Protein AF-A0A963AY53-F1 (afdb_monomer_lite)

Radius of gyration: 14.97 Å; chains: 1; bounding box: 30×22×48 Å

pLDDT: mean 82.87, std 11.67, range [35.75, 93.25]

Sequence (103 aa):
MKRSMKVSLSWLLLGPIAALLISLVSWFVFDYFSPGKLSPISDMISAYPFGLLMSLLTPWGWLMYGGFLLMNADKLKAGIWCSVGGAVLLGGFWPVWATFLNR

Secondary structure (DSSP, 8-state):
--------HHHHHHHHHHHHHHHHHHHHHHHHHSTT-SPPHHHHHHHHHHHHHHHTTSHHHHHHHHHHHHHHTT-HHHHHHHHHHHHHHHHHHHHHHHHHHT-

Foldseek 3Di:
DPCQPPCDVVLVVVLLVLLQVLLVVLLVVCCVVPNPLWDDPVLLVVCSVVLLVVLCVPPLNCLQVVLVVCCSVVNVVSSVCSNNSSSNVSSNCSRVVSRVVVD

Structure (mmCIF, N/CA/C/O backbone):
data_AF-A0A963AY53-F1
#
_entry.id   AF-A0A963AY53-F1
#
loop_
_atom_site.group_PDB
_atom_site.id
_atom_site.type_symbol
_atom_site.label_atom_id
_atom_site.label_alt_id
_atom_site.label_comp_id
_atom_site.label_asym_id
_atom_site.label_entity_id
_atom_site.label_seq_id
_atom_site.pdbx_PDB_ins_code
_atom_site.Cartn_x
_atom_site.Cartn_y
_atom_site.Cartn_z
_atom_site.occupancy
_atom_site.B_iso_or_equiv
_atom_site.auth_seq_id
_atom_site.auth_comp_id
_atom_site.auth_asym_id
_atom_site.auth_atom_id
_atom_site.pdbx_PDB_model_num
ATOM 1 N N . MET A 1 1 ? -17.190 -4.214 31.118 1.00 35.75 1 MET A N 1
ATOM 2 C CA . MET A 1 1 ? -16.009 -3.386 30.780 1.00 35.75 1 MET A CA 1
ATOM 3 C C . MET A 1 1 ? -15.946 -3.205 29.268 1.00 35.75 1 MET A C 1
ATOM 5 O O . MET A 1 1 ? -15.600 -4.155 28.577 1.00 35.75 1 MET A O 1
ATOM 9 N N . LYS A 1 2 ? -16.316 -2.027 28.744 1.00 38.44 2 LYS A N 1
ATOM 10 C CA . LYS A 1 2 ? -16.031 -1.658 27.347 1.00 38.44 2 LYS A CA 1
ATOM 11 C C . LYS A 1 2 ? -14.513 -1.559 27.215 1.00 38.44 2 LYS A C 1
ATOM 13 O O . LYS A 1 2 ? -13.912 -0.656 27.796 1.00 38.44 2 LYS A O 1
ATOM 18 N N . ARG A 1 3 ? -13.882 -2.516 26.531 1.00 45.25 3 ARG A N 1
ATOM 19 C CA . ARG A 1 3 ? -12.468 -2.419 26.157 1.00 45.25 3 ARG A CA 1
ATOM 20 C C . ARG A 1 3 ? -12.377 -1.377 25.049 1.00 45.25 3 ARG A C 1
ATOM 22 O O . ARG A 1 3 ? -12.283 -1.729 23.884 1.00 45.25 3 ARG A O 1
ATOM 29 N N . SER A 1 4 ? -12.420 -0.101 25.430 1.00 45.44 4 SER A N 1
ATOM 30 C CA . SER A 1 4 ? -11.963 0.984 24.570 1.00 45.44 4 SER A CA 1
ATOM 31 C C . SER A 1 4 ? -10.478 0.728 24.337 1.00 45.44 4 SER A C 1
ATOM 33 O O . SER A 1 4 ? -9.622 1.040 25.169 1.00 45.44 4 SER A O 1
ATOM 35 N N . MET A 1 5 ? -10.189 -0.006 23.265 1.00 50.78 5 MET A N 1
ATOM 36 C CA . MET A 1 5 ? -8.844 -0.202 22.768 1.00 50.78 5 MET A CA 1
ATOM 37 C C . MET A 1 5 ? -8.362 1.211 22.454 1.00 50.78 5 MET A C 1
ATOM 39 O O . MET A 1 5 ? -8.890 1.854 21.554 1.00 50.78 5 MET A O 1
ATOM 43 N N . LYS A 1 6 ? -7.425 1.738 23.246 1.00 53.72 6 LYS A N 1
ATOM 44 C CA . LYS A 1 6 ? -6.687 2.944 22.870 1.00 53.72 6 LYS A CA 1
ATOM 45 C C . LYS A 1 6 ? -5.901 2.556 21.632 1.00 53.72 6 LYS A C 1
ATOM 47 O O . LYS A 1 6 ? -4.811 1.998 21.751 1.00 53.72 6 LYS A O 1
ATO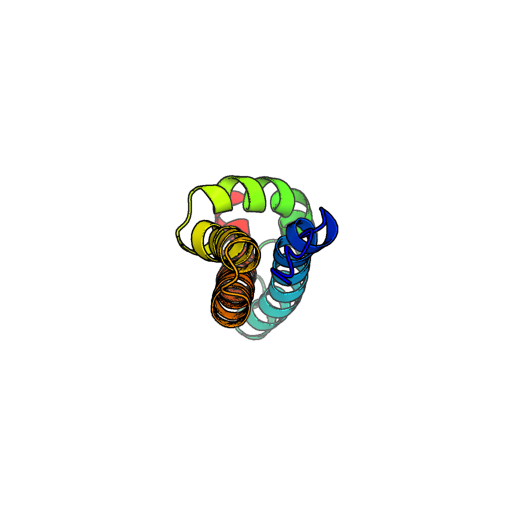M 52 N N . VAL A 1 7 ? -6.495 2.733 20.461 1.00 55.62 7 VAL A N 1
ATOM 53 C CA . VAL A 1 7 ? -5.821 2.438 19.212 1.00 55.62 7 VAL A CA 1
ATOM 54 C C . VAL A 1 7 ? -4.707 3.474 19.095 1.00 55.62 7 VAL A C 1
ATOM 56 O O . VAL A 1 7 ? -4.937 4.653 18.838 1.00 55.62 7 VAL A O 1
ATOM 59 N N . SER A 1 8 ? -3.499 3.046 19.458 1.00 63.72 8 SER A N 1
ATOM 60 C CA . SER A 1 8 ? -2.325 3.902 19.534 1.00 63.72 8 SER A CA 1
ATOM 61 C C . SER A 1 8 ? -1.924 4.357 18.134 1.00 63.72 8 SER A C 1
ATOM 63 O O . SER A 1 8 ? -2.218 3.691 17.141 1.00 63.72 8 SER A O 1
ATOM 65 N N . LEU A 1 9 ? -1.181 5.463 18.058 1.00 63.09 9 LEU A N 1
ATOM 66 C CA . LEU A 1 9 ? -0.530 5.942 16.833 1.00 63.09 9 LEU A CA 1
ATOM 67 C C . LEU A 1 9 ? 0.175 4.802 16.059 1.00 63.09 9 LEU A C 1
ATOM 69 O O . LEU A 1 9 ? 0.192 4.789 14.834 1.00 63.09 9 LEU A O 1
ATOM 73 N N . SER A 1 10 ? 0.683 3.794 16.777 1.00 68.31 10 SER A N 1
ATOM 74 C CA . SER A 1 10 ? 1.308 2.584 16.234 1.00 68.31 10 SER A CA 1
ATOM 75 C C . SER A 1 10 ? 0.404 1.802 15.274 1.00 68.31 10 SER A C 1
ATOM 77 O O . SER A 1 10 ? 0.873 1.327 14.246 1.00 68.31 10 SER A O 1
ATOM 79 N N . TRP A 1 11 ? -0.894 1.689 15.565 1.00 68.06 11 TRP A N 1
ATOM 80 C CA . TRP A 1 11 ? -1.856 1.008 14.690 1.00 68.06 11 TRP A CA 1
ATOM 81 C C . TRP A 1 11 ? -2.165 1.805 13.424 1.00 68.06 11 TRP A C 1
ATOM 83 O O . TRP A 1 11 ? -2.452 1.220 12.382 1.00 68.06 11 TRP A O 1
ATOM 93 N N . LEU A 1 12 ? -2.066 3.132 13.503 1.00 74.44 12 LEU A N 1
ATOM 94 C CA . LEU A 1 12 ? -2.290 4.019 12.367 1.00 74.44 12 LEU A CA 1
ATOM 95 C C . LEU A 1 12 ? -1.096 3.978 11.405 1.00 74.44 12 LEU A C 1
ATOM 97 O O . LEU A 1 12 ? -1.273 4.114 10.199 1.00 74.44 12 LEU A O 1
ATOM 101 N N . LEU A 1 13 ? 0.102 3.721 11.938 1.00 79.75 13 LEU A N 1
ATOM 102 C CA . LEU A 1 13 ? 1.334 3.511 11.175 1.00 79.75 13 LEU A CA 1
ATOM 103 C C . LEU A 1 13 ? 1.461 2.082 10.621 1.00 79.75 13 LEU A C 1
ATOM 105 O O . LEU A 1 13 ? 2.071 1.892 9.572 1.00 79.75 13 LEU A O 1
ATOM 109 N N . LEU A 1 14 ? 0.859 1.083 11.273 1.00 82.06 14 LEU A N 1
ATOM 110 C CA . LEU A 1 14 ? 0.925 -0.322 10.849 1.00 82.06 14 LEU A CA 1
ATOM 111 C C . LEU A 1 14 ? 0.348 -0.562 9.446 1.00 82.06 14 LEU A C 1
ATOM 113 O O . LEU A 1 14 ? 0.945 -1.312 8.680 1.00 82.06 14 LEU A O 1
ATOM 117 N N . GLY A 1 15 ? -0.768 0.080 9.088 1.00 84.12 15 GLY A N 1
ATOM 118 C CA . GLY A 1 15 ? -1.355 -0.026 7.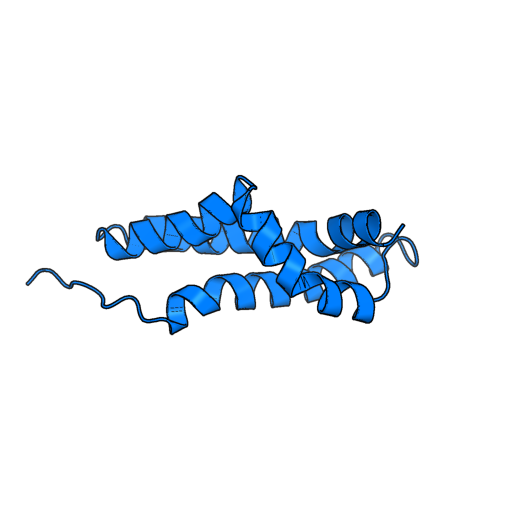743 1.00 84.12 15 GLY A CA 1
ATOM 119 C C . GLY A 1 15 ? -0.404 0.469 6.641 1.00 84.12 15 GLY A C 1
ATOM 120 O O . GLY A 1 15 ? -0.036 -0.313 5.766 1.00 84.12 15 GLY A O 1
ATOM 121 N N . PRO A 1 16 ? 0.065 1.728 6.713 1.00 87.12 16 PRO A N 1
ATOM 122 C CA . PRO A 1 16 ? 1.074 2.279 5.809 1.00 87.12 16 PRO A CA 1
ATOM 123 C C . PRO A 1 16 ? 2.371 1.469 5.732 1.00 87.12 16 PRO A C 1
ATOM 125 O O . PRO A 1 16 ? 2.925 1.306 4.648 1.00 87.12 16 PRO A O 1
ATOM 128 N N . ILE A 1 17 ? 2.864 0.940 6.854 1.00 89.44 17 ILE A N 1
ATOM 129 C CA . ILE A 1 17 ? 4.070 0.099 6.861 1.00 89.44 17 ILE A CA 1
ATOM 130 C C . ILE A 1 17 ? 3.799 -1.232 6.150 1.00 89.44 17 ILE A C 1
ATOM 132 O O . ILE A 1 17 ? 4.600 -1.661 5.321 1.00 89.44 17 ILE A O 1
ATOM 136 N N . ALA A 1 18 ? 2.659 -1.872 6.425 1.00 89.88 18 ALA A N 1
ATOM 137 C CA . ALA A 1 18 ? 2.272 -3.112 5.760 1.00 89.88 18 ALA A CA 1
ATOM 138 C C . ALA A 1 18 ? 2.117 -2.912 4.246 1.00 89.88 18 ALA A C 1
ATOM 140 O O . ALA A 1 18 ? 2.638 -3.709 3.469 1.00 89.88 18 ALA A O 1
ATOM 141 N N . ALA A 1 19 ? 1.474 -1.824 3.819 1.00 89.75 19 ALA A N 1
ATOM 142 C CA . ALA A 1 19 ? 1.325 -1.500 2.405 1.00 89.75 19 ALA A CA 1
ATOM 143 C C . ALA A 1 19 ? 2.678 -1.253 1.709 1.00 89.75 19 ALA A C 1
ATOM 145 O O . ALA A 1 19 ? 2.854 -1.684 0.571 1.00 89.75 19 ALA A O 1
ATOM 146 N N . LEU A 1 20 ? 3.663 -0.660 2.398 1.00 91.69 20 LEU A N 1
ATOM 147 C CA . LEU A 1 20 ? 5.014 -0.472 1.855 1.00 91.69 20 LEU A CA 1
ATOM 148 C C . LEU A 1 20 ? 5.725 -1.810 1.649 1.00 91.69 20 LEU A C 1
ATOM 150 O O . LEU A 1 20 ? 6.307 -2.050 0.594 1.00 91.69 20 LEU A O 1
ATOM 154 N N . LEU A 1 21 ? 5.663 -2.697 2.645 1.00 92.25 21 LEU A N 1
ATOM 155 C CA . LEU A 1 21 ? 6.259 -4.031 2.550 1.00 92.25 21 LEU A CA 1
ATOM 156 C C . LEU A 1 21 ? 5.629 -4.837 1.412 1.00 92.25 21 LEU A C 1
ATOM 158 O O . LEU A 1 21 ? 6.345 -5.432 0.608 1.00 92.25 21 LEU A O 1
ATOM 162 N N . ILE A 1 22 ? 4.299 -4.807 1.307 1.00 92.81 22 ILE A N 1
ATOM 163 C CA . ILE A 1 22 ? 3.571 -5.456 0.212 1.00 92.81 22 ILE A CA 1
ATOM 164 C C . ILE A 1 22 ? 3.976 -4.840 -1.128 1.00 92.81 22 ILE A C 1
ATOM 166 O O . ILE A 1 22 ? 4.153 -5.582 -2.087 1.00 92.81 22 ILE A O 1
ATOM 170 N N . SER A 1 23 ? 4.188 -3.522 -1.185 1.00 91.56 23 SER A N 1
ATOM 171 C CA . SER A 1 23 ? 4.662 -2.837 -2.387 1.00 91.56 23 SER A CA 1
ATOM 172 C C . SER A 1 23 ? 6.050 -3.264 -2.837 1.00 91.56 23 SER A C 1
ATOM 174 O O . SER A 1 23 ? 6.301 -3.343 -4.035 1.00 91.56 23 SER A O 1
ATOM 176 N N . LEU A 1 24 ? 6.968 -3.515 -1.908 1.00 91.94 24 LEU A N 1
ATOM 177 C CA . LEU A 1 24 ? 8.298 -4.004 -2.261 1.00 91.94 24 LEU A CA 1
ATOM 178 C C . LEU A 1 24 ? 8.203 -5.412 -2.848 1.00 91.94 24 LEU A C 1
ATOM 180 O O . LEU A 1 24 ? 8.777 -5.684 -3.899 1.00 91.94 24 LEU A O 1
ATOM 184 N N . VAL A 1 25 ? 7.427 -6.289 -2.207 1.00 92.94 25 VAL A N 1
ATOM 185 C CA . VAL A 1 25 ? 7.211 -7.656 -2.695 1.00 92.94 25 VAL A CA 1
ATOM 186 C C . VAL A 1 25 ? 6.524 -7.648 -4.061 1.00 92.94 25 VAL A C 1
ATOM 188 O O . VAL A 1 25 ? 6.976 -8.336 -4.973 1.00 92.94 25 VAL A O 1
ATOM 191 N N . SER A 1 26 ? 5.465 -6.854 -4.235 1.00 92.00 26 SER A N 1
ATOM 192 C CA . SER A 1 26 ? 4.746 -6.764 -5.507 1.00 92.00 26 SER A CA 1
ATOM 193 C C . SER A 1 26 ? 5.624 -6.186 -6.616 1.00 92.00 26 SER A C 1
ATOM 195 O O . SER A 1 26 ? 5.555 -6.687 -7.735 1.00 92.00 26 SER A O 1
ATOM 197 N N . TRP A 1 27 ? 6.501 -5.220 -6.317 1.00 93.25 27 TRP A N 1
ATOM 198 C CA . TRP A 1 27 ? 7.478 -4.704 -7.280 1.00 93.25 27 TRP A CA 1
ATOM 199 C C . TRP A 1 27 ? 8.356 -5.830 -7.836 1.00 93.25 27 TRP A C 1
ATOM 201 O O . TRP A 1 27 ? 8.435 -5.984 -9.052 1.00 93.25 27 TRP A O 1
ATOM 211 N N . PHE A 1 28 ? 8.935 -6.676 -6.972 1.00 91.38 28 PHE A N 1
ATOM 212 C CA . PHE A 1 28 ? 9.758 -7.812 -7.418 1.00 91.38 28 PHE A CA 1
ATOM 213 C C . PHE A 1 28 ? 8.967 -8.810 -8.261 1.00 91.38 28 PHE A C 1
ATOM 215 O O . PHE A 1 28 ? 9.477 -9.322 -9.255 1.00 91.38 28 PHE A O 1
ATOM 222 N N . VAL A 1 29 ? 7.717 -9.083 -7.882 1.00 91.81 29 VAL A N 1
ATOM 223 C CA . VAL A 1 29 ? 6.841 -9.979 -8.647 1.00 91.81 29 VAL A CA 1
ATOM 224 C C . VAL A 1 29 ? 6.571 -9.407 -10.041 1.00 91.81 29 VAL A C 1
ATOM 226 O O . VAL A 1 29 ? 6.693 -10.122 -11.034 1.00 91.81 29 VAL A O 1
ATOM 229 N N . PHE A 1 30 ? 6.239 -8.122 -10.143 1.00 90.25 30 PHE A N 1
ATOM 230 C CA . PHE A 1 30 ? 5.995 -7.474 -11.430 1.00 90.25 30 PHE A CA 1
ATOM 231 C C . PHE A 1 30 ? 7.252 -7.383 -12.293 1.00 90.25 30 PHE A C 1
ATOM 233 O O . PHE A 1 30 ? 7.162 -7.643 -13.490 1.00 90.25 30 PHE A O 1
ATOM 240 N N . ASP A 1 31 ? 8.408 -7.058 -11.715 1.00 90.88 31 ASP A N 1
ATOM 241 C CA . ASP A 1 31 ? 9.670 -7.008 -12.457 1.00 90.88 31 ASP A CA 1
ATOM 242 C C . ASP A 1 31 ? 10.088 -8.404 -12.948 1.00 90.88 31 ASP A C 1
ATOM 244 O O . ASP A 1 31 ? 10.540 -8.553 -14.080 1.00 90.88 31 ASP A O 1
ATOM 248 N N . TYR A 1 32 ? 9.814 -9.459 -12.172 1.00 91.50 32 TYR A N 1
ATOM 249 C CA . TYR A 1 32 ? 10.017 -10.840 -12.613 1.00 91.50 32 TYR A CA 1
ATOM 250 C C . TYR A 1 32 ? 9.166 -11.203 -13.845 1.00 91.50 32 TYR A C 1
ATOM 252 O O . TYR A 1 32 ? 9.667 -11.819 -14.786 1.00 91.50 32 TYR A O 1
ATOM 260 N N . PHE A 1 33 ? 7.884 -10.819 -13.866 1.00 91.44 33 PHE A N 1
ATOM 261 C CA . PHE A 1 33 ? 6.981 -11.123 -14.986 1.00 91.44 33 PHE A CA 1
ATOM 262 C C . PHE A 1 33 ? 7.076 -10.132 -16.157 1.00 91.44 33 PHE A C 1
ATOM 264 O O . PHE A 1 33 ? 6.628 -10.436 -17.263 1.00 91.44 33 PHE A O 1
ATOM 271 N N . SER A 1 34 ? 7.581 -8.922 -15.938 1.00 88.31 34 SER A N 1
ATOM 272 C CA . SER A 1 34 ? 7.617 -7.838 -16.927 1.00 88.31 34 SER A CA 1
ATOM 273 C C . SER A 1 34 ? 8.839 -6.939 -16.703 1.00 88.31 34 SER A C 1
ATOM 275 O O . SER A 1 34 ? 8.691 -5.770 -16.325 1.00 88.31 34 SER A O 1
ATOM 277 N N . PRO A 1 35 ? 10.049 -7.466 -16.959 1.00 87.62 35 PRO A N 1
ATOM 278 C CA . PRO A 1 35 ? 11.293 -6.806 -16.586 1.00 87.62 35 PRO A CA 1
ATOM 279 C C . PRO A 1 35 ? 11.455 -5.451 -17.273 1.00 87.62 35 PRO A C 1
ATOM 281 O O . PRO A 1 35 ? 11.194 -5.298 -18.473 1.00 87.62 35 PRO A O 1
ATOM 284 N N . GLY A 1 36 ? 11.876 -4.452 -16.496 1.00 84.19 36 GLY A N 1
ATOM 285 C CA . GLY A 1 36 ? 12.166 -3.101 -16.990 1.00 84.19 36 GLY A CA 1
ATOM 286 C C . GLY A 1 36 ? 10.938 -2.269 -17.380 1.00 84.19 36 GLY A C 1
ATOM 287 O O . GLY A 1 36 ? 11.082 -1.196 -17.967 1.00 84.19 36 GLY A O 1
ATOM 288 N N . LYS A 1 37 ? 9.717 -2.739 -17.086 1.00 86.38 37 LYS A N 1
ATOM 289 C CA . LYS A 1 37 ? 8.487 -1.953 -17.296 1.00 86.38 37 LYS A CA 1
ATOM 290 C C . LYS A 1 37 ? 8.151 -1.033 -16.129 1.00 86.38 37 LYS A C 1
ATOM 292 O O . LYS A 1 37 ? 7.410 -0.075 -16.349 1.00 86.38 37 LYS A O 1
ATOM 297 N N . LEU A 1 38 ? 8.671 -1.326 -14.938 1.00 86.94 38 LEU A N 1
ATOM 298 C CA . LEU A 1 38 ? 8.465 -0.541 -13.726 1.00 86.94 38 LEU A CA 1
ATOM 299 C C . LEU A 1 38 ? 9.542 0.528 -13.540 1.00 86.94 38 LEU A C 1
ATOM 301 O O . LEU A 1 38 ? 10.683 0.362 -13.972 1.00 86.94 38 LEU A O 1
ATOM 305 N N . SER A 1 39 ? 9.184 1.602 -12.837 1.00 86.38 39 SER A N 1
ATOM 306 C CA . SER A 1 39 ? 10.167 2.554 -12.317 1.00 86.38 39 SER A CA 1
ATOM 307 C C . SER A 1 39 ? 11.123 1.886 -11.319 1.00 86.38 39 SER A C 1
ATOM 309 O O . SER A 1 39 ? 10.726 0.935 -10.632 1.00 86.38 39 SER A O 1
ATOM 311 N N . PRO A 1 40 ? 12.357 2.405 -11.182 1.00 89.38 40 PRO A N 1
AT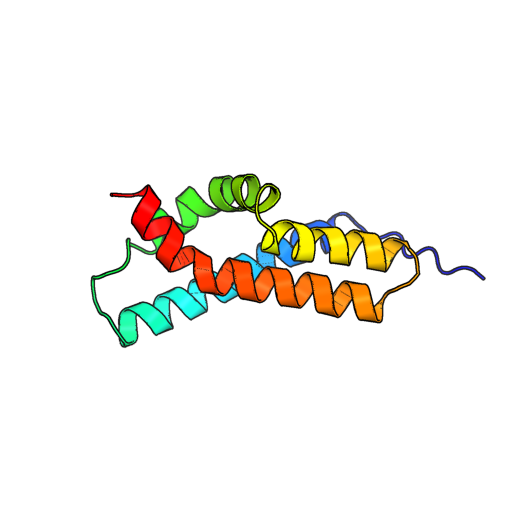OM 312 C CA . PRO A 1 40 ? 13.299 1.964 -10.161 1.00 89.38 40 PRO A CA 1
ATOM 313 C C . PRO A 1 40 ? 12.686 1.935 -8.754 1.00 89.38 40 PRO A C 1
ATOM 315 O O . PRO A 1 40 ? 11.887 2.800 -8.387 1.00 89.38 40 PRO A O 1
ATOM 318 N N . ILE A 1 41 ? 13.120 0.975 -7.928 1.00 89.44 41 ILE A N 1
ATOM 319 C CA . ILE A 1 41 ? 12.701 0.868 -6.517 1.00 89.44 41 ILE A CA 1
ATOM 320 C C . ILE A 1 41 ? 12.937 2.186 -5.760 1.00 89.44 41 ILE A C 1
ATOM 322 O O . ILE A 1 41 ? 12.109 2.568 -4.934 1.00 89.44 41 ILE A O 1
ATOM 326 N N . SER A 1 42 ? 14.035 2.897 -6.042 1.00 89.44 42 SER A N 1
ATOM 327 C CA . SER A 1 42 ? 14.351 4.187 -5.411 1.00 89.44 42 SER A CA 1
ATOM 328 C C . SER A 1 42 ? 13.237 5.213 -5.596 1.00 89.44 42 SER A C 1
ATOM 330 O O . SER A 1 42 ? 12.859 5.891 -4.641 1.00 89.44 42 SER A O 1
ATOM 332 N N . ASP A 1 43 ? 12.681 5.277 -6.802 1.00 88.19 43 ASP A N 1
ATOM 333 C CA . ASP A 1 43 ? 11.670 6.258 -7.187 1.00 88.19 43 ASP A CA 1
ATOM 334 C C . ASP A 1 43 ? 10.306 5.868 -6.613 1.00 88.19 43 ASP A C 1
ATOM 336 O O . ASP A 1 43 ? 9.517 6.712 -6.194 1.00 88.19 43 ASP A O 1
ATOM 340 N N . MET A 1 44 ? 10.046 4.561 -6.515 1.00 88.88 44 MET A N 1
ATOM 341 C CA . MET A 1 44 ? 8.867 4.034 -5.835 1.00 88.88 44 MET A CA 1
ATOM 342 C C . MET A 1 44 ? 8.872 4.374 -4.336 1.00 88.88 44 MET A C 1
ATOM 344 O O . MET A 1 44 ? 7.828 4.749 -3.794 1.00 88.88 44 MET A O 1
ATOM 348 N N . ILE A 1 45 ? 10.021 4.235 -3.663 1.00 89.75 45 ILE A N 1
ATOM 349 C CA . ILE A 1 45 ? 10.170 4.524 -2.227 1.00 89.75 45 ILE A CA 1
ATOM 350 C C . ILE A 1 45 ? 10.081 6.030 -1.971 1.00 89.75 45 ILE A C 1
ATOM 352 O O . ILE A 1 45 ? 9.386 6.445 -1.042 1.00 89.75 45 ILE A O 1
ATOM 356 N N . SER A 1 46 ? 10.747 6.852 -2.785 1.00 88.94 46 SER A N 1
ATOM 357 C CA . SER A 1 46 ? 10.732 8.310 -2.618 1.00 88.94 46 SER A CA 1
ATOM 358 C C . SER A 1 46 ? 9.340 8.905 -2.853 1.00 88.94 46 SER A C 1
ATOM 360 O O . SER A 1 46 ? 8.932 9.812 -2.126 1.00 88.94 46 SER A O 1
ATOM 362 N N . ALA A 1 47 ? 8.571 8.350 -3.793 1.00 86.31 47 ALA A N 1
ATOM 363 C CA . ALA A 1 47 ? 7.196 8.762 -4.064 1.00 86.31 47 ALA A CA 1
ATOM 364 C C . ALA A 1 47 ? 6.171 8.196 -3.062 1.00 86.31 47 ALA A C 1
ATOM 366 O O . ALA A 1 47 ? 5.036 8.675 -3.010 1.00 86.31 47 ALA A O 1
ATOM 367 N N . TYR A 1 48 ? 6.532 7.191 -2.258 1.00 87.44 48 TYR A N 1
ATOM 368 C CA . TYR A 1 48 ? 5.592 6.482 -1.383 1.00 87.44 48 TYR A CA 1
ATOM 369 C C . TYR A 1 48 ? 4.848 7.375 -0.369 1.00 87.44 48 TYR A C 1
ATOM 371 O O . TYR A 1 48 ? 3.634 7.209 -0.230 1.00 87.44 48 TYR A O 1
ATOM 379 N N . PRO A 1 49 ? 5.481 8.356 0.311 1.00 86.81 49 PRO A N 1
ATOM 380 C CA . PRO A 1 49 ? 4.768 9.256 1.221 1.00 86.81 49 PRO A CA 1
ATOM 381 C C . PRO A 1 49 ? 3.683 10.078 0.515 1.00 86.81 49 PRO A C 1
ATOM 383 O O . PRO A 1 49 ? 2.580 10.241 1.037 1.00 86.81 49 PRO A O 1
ATOM 386 N N . PHE A 1 50 ? 3.973 10.555 -0.699 1.00 84.44 50 PHE A N 1
ATOM 387 C CA . PHE A 1 50 ? 2.988 11.244 -1.531 1.00 84.44 50 PHE A CA 1
ATOM 388 C C . PHE A 1 50 ? 1.884 10.281 -1.985 1.00 84.44 50 PHE A C 1
ATOM 390 O O . PHE A 1 50 ? 0.702 10.615 -1.956 1.00 84.44 50 PHE A O 1
ATOM 397 N N . GLY A 1 51 ? 2.256 9.044 -2.304 1.00 83.12 51 GLY A N 1
ATOM 398 C CA . GLY A 1 51 ? 1.337 7.947 -2.572 1.00 83.12 51 GLY A CA 1
ATOM 399 C C . GLY A 1 51 ? 0.335 7.663 -1.477 1.00 83.12 51 GLY A C 1
ATOM 400 O O . GLY A 1 51 ? -0.857 7.535 -1.743 1.00 83.12 51 GLY A O 1
ATOM 401 N N . LEU A 1 52 ? 0.812 7.604 -0.238 1.00 84.00 52 LEU A N 1
ATOM 402 C CA . LEU A 1 52 ? -0.027 7.442 0.941 1.00 84.00 52 LEU A CA 1
ATOM 403 C C . LEU A 1 52 ? -1.015 8.597 1.094 1.00 84.00 52 LEU A C 1
ATOM 405 O O . LEU A 1 52 ? -2.190 8.349 1.358 1.00 84.00 52 LEU A O 1
ATOM 409 N N . LEU A 1 53 ? -0.576 9.838 0.873 1.00 85.12 53 LEU A N 1
ATOM 410 C CA . LEU A 1 53 ? -1.474 10.995 0.884 1.00 85.12 53 LEU A CA 1
ATOM 411 C C . LEU A 1 53 ? -2.541 10.883 -0.209 1.00 85.12 53 LEU A C 1
ATOM 413 O O . LEU A 1 53 ? -3.725 11.034 0.078 1.00 85.12 53 LEU A O 1
ATOM 417 N N . MET A 1 54 ? -2.151 10.540 -1.437 1.00 81.62 54 MET A N 1
ATOM 418 C CA . MET A 1 54 ? -3.094 10.353 -2.546 1.00 81.62 54 MET A CA 1
ATOM 419 C C . MET A 1 54 ? -4.022 9.155 -2.322 1.00 81.62 54 MET A C 1
ATOM 421 O O . MET A 1 54 ? -5.174 9.176 -2.748 1.00 81.62 54 MET A O 1
ATOM 425 N N . SER A 1 55 ? -3.569 8.131 -1.597 1.00 81.94 55 SER A N 1
ATOM 426 C CA . SER A 1 55 ? -4.391 6.974 -1.240 1.00 81.94 55 SER A CA 1
ATOM 427 C C . SER A 1 55 ? -5.558 7.336 -0.322 1.00 81.94 55 SER A C 1
ATOM 429 O O . SER A 1 55 ? -6.588 6.672 -0.347 1.00 81.94 55 SER A O 1
ATOM 431 N N . LEU A 1 56 ? -5.466 8.437 0.433 1.00 83.88 56 LEU A N 1
ATOM 432 C CA . LEU A 1 56 ? -6.601 8.962 1.198 1.00 83.88 56 LEU A CA 1
ATOM 433 C C . LEU A 1 56 ? -7.750 9.432 0.301 1.00 83.88 56 LEU A C 1
ATOM 435 O O . LEU A 1 56 ? -8.837 9.683 0.808 1.00 83.88 56 LEU A O 1
ATOM 439 N N . LEU A 1 57 ? -7.531 9.559 -1.007 1.00 86.31 57 LEU A N 1
ATOM 440 C CA . LEU A 1 57 ? -8.5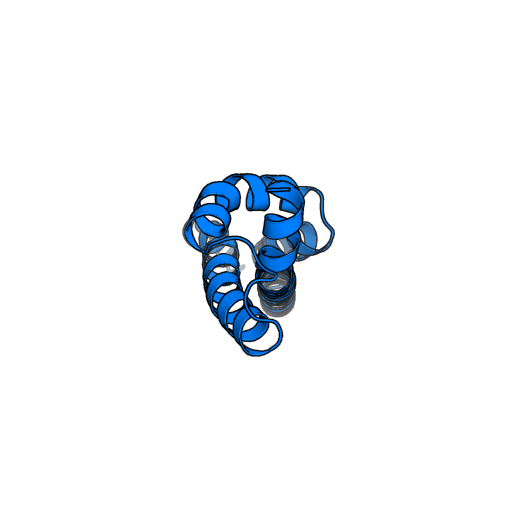59 9.880 -1.995 1.00 86.31 57 LEU A CA 1
ATOM 441 C C . LEU A 1 57 ? -9.070 8.635 -2.728 1.00 86.31 57 LEU A C 1
ATOM 443 O O . LEU A 1 57 ? -9.966 8.742 -3.563 1.00 86.31 57 LEU A O 1
ATOM 447 N N . THR A 1 58 ? -8.514 7.457 -2.440 1.00 84.25 58 THR A N 1
ATOM 448 C CA . THR A 1 58 ? -8.879 6.220 -3.122 1.00 84.25 58 THR A CA 1
ATOM 449 C C . THR A 1 58 ? -9.726 5.309 -2.233 1.00 84.25 58 THR A C 1
ATOM 451 O O . THR A 1 58 ? -9.565 5.290 -1.006 1.00 84.25 58 THR A O 1
ATOM 454 N N . PRO A 1 59 ? -10.587 4.466 -2.835 1.00 85.44 59 PRO A N 1
ATOM 455 C CA . PRO A 1 59 ? -11.384 3.503 -2.081 1.00 85.44 59 PRO A CA 1
ATOM 456 C C . PRO A 1 59 ? -10.541 2.559 -1.214 1.00 85.44 59 PRO A C 1
ATOM 458 O O . PRO A 1 59 ? -10.978 2.178 -0.133 1.00 85.44 59 PRO A O 1
ATOM 461 N N . TRP A 1 60 ? -9.327 2.194 -1.647 1.00 85.25 60 TRP A N 1
ATOM 462 C CA . TRP A 1 60 ? -8.431 1.312 -0.887 1.00 85.25 60 TRP A CA 1
ATOM 463 C C . TRP A 1 60 ? -7.784 1.995 0.318 1.00 85.25 60 TRP A C 1
ATOM 465 O O . TRP A 1 60 ? -7.679 1.357 1.367 1.00 85.25 60 TRP A O 1
ATOM 475 N N . GLY A 1 61 ? -7.411 3.277 0.230 1.00 86.25 61 GLY A N 1
ATOM 476 C CA . GLY A 1 61 ? -6.969 4.003 1.421 1.00 86.25 61 GLY A CA 1
ATOM 477 C C . GLY A 1 61 ? -8.119 4.203 2.406 1.00 86.25 61 GLY A C 1
ATOM 478 O O . GLY A 1 61 ? -7.939 3.978 3.602 1.00 86.25 61 GLY A O 1
ATOM 479 N N . TRP A 1 62 ? -9.335 4.487 1.929 1.00 88.56 62 TRP A N 1
ATOM 480 C CA . TRP A 1 62 ? -10.524 4.528 2.796 1.00 88.56 62 TRP A CA 1
ATOM 481 C C . TRP A 1 62 ? -10.795 3.190 3.471 1.00 88.56 62 TRP A C 1
ATOM 483 O O . TRP A 1 62 ? -11.155 3.160 4.642 1.00 88.56 62 TRP A O 1
ATOM 493 N N . LEU A 1 63 ? -10.587 2.078 2.769 1.00 89.50 63 LEU A N 1
ATOM 494 C CA . LEU A 1 63 ? -10.686 0.736 3.340 1.00 89.50 63 LEU A CA 1
ATOM 495 C C . LEU A 1 63 ? -9.630 0.525 4.433 1.00 89.50 63 LEU A C 1
ATOM 497 O O . LEU A 1 63 ? -9.951 0.047 5.523 1.00 89.50 63 LEU A O 1
ATOM 501 N N . MET A 1 64 ? -8.393 0.957 4.168 1.00 88.75 64 MET A N 1
ATOM 502 C CA . MET A 1 64 ? -7.271 0.822 5.092 1.00 88.75 64 MET A CA 1
ATOM 503 C C . MET A 1 64 ? -7.499 1.605 6.397 1.00 88.75 64 MET A C 1
ATOM 505 O O . MET A 1 64 ? -7.451 1.034 7.492 1.00 88.75 64 MET A O 1
ATOM 509 N N . TYR A 1 65 ? -7.791 2.904 6.282 1.00 85.56 65 TYR A N 1
ATOM 510 C CA . TYR A 1 65 ? -7.988 3.812 7.418 1.00 85.56 65 TYR A CA 1
ATOM 511 C C . TYR A 1 65 ? -9.393 3.703 8.032 1.00 85.56 65 TYR A C 1
ATOM 513 O O . TYR A 1 65 ? -9.561 3.824 9.244 1.00 85.56 65 TYR A O 1
ATOM 521 N N . GLY A 1 66 ? -10.414 3.395 7.237 1.00 85.31 66 GLY A N 1
ATOM 522 C CA . GLY A 1 66 ? -11.767 3.101 7.714 1.00 85.31 66 GLY A CA 1
ATOM 523 C C . GLY A 1 66 ? -11.829 1.802 8.519 1.00 85.31 66 GLY A C 1
ATOM 524 O O . GLY A 1 66 ? -12.545 1.732 9.518 1.00 85.31 66 GLY A O 1
ATOM 525 N N . GLY A 1 67 ? -11.009 0.804 8.169 1.00 85.81 67 GLY A N 1
ATOM 526 C CA . GLY A 1 67 ? -10.803 -0.391 8.990 1.00 85.81 67 GLY A CA 1
ATOM 527 C C . GLY A 1 67 ? -10.287 -0.056 10.392 1.00 85.81 67 GLY A C 1
ATOM 528 O O . GLY A 1 67 ? -10.805 -0.564 11.385 1.00 85.81 67 GLY A O 1
ATOM 529 N N . PHE A 1 68 ? -9.361 0.895 10.501 1.00 82.12 68 PHE A N 1
ATOM 530 C CA . PHE A 1 68 ? -8.847 1.374 11.784 1.00 82.12 68 PHE A CA 1
ATOM 531 C C . PHE A 1 68 ? -9.932 2.076 12.620 1.00 82.12 68 PHE A C 1
ATOM 533 O O . PHE A 1 68 ? -10.027 1.873 13.834 1.00 82.12 68 PHE A O 1
ATOM 540 N N . LEU A 1 69 ? -10.803 2.864 11.984 1.00 82.62 69 LEU A N 1
ATOM 541 C CA . LEU A 1 69 ? -11.956 3.470 12.662 1.00 82.62 69 LEU A CA 1
ATOM 542 C C . LEU A 1 69 ? -12.941 2.403 13.164 1.00 82.62 69 LEU A C 1
ATOM 544 O O . LEU A 1 69 ? -13.446 2.502 14.282 1.00 82.62 69 LEU A O 1
ATOM 548 N N . LEU A 1 70 ? -13.162 1.338 12.390 1.00 83.94 70 LEU A N 1
ATOM 549 C CA . LEU A 1 70 ? -13.992 0.200 12.800 1.00 83.94 70 LEU A CA 1
ATOM 550 C C . LEU A 1 70 ? -13.409 -0.551 14.004 1.00 83.94 70 LEU A C 1
ATOM 552 O O . LEU A 1 70 ? -14.171 -0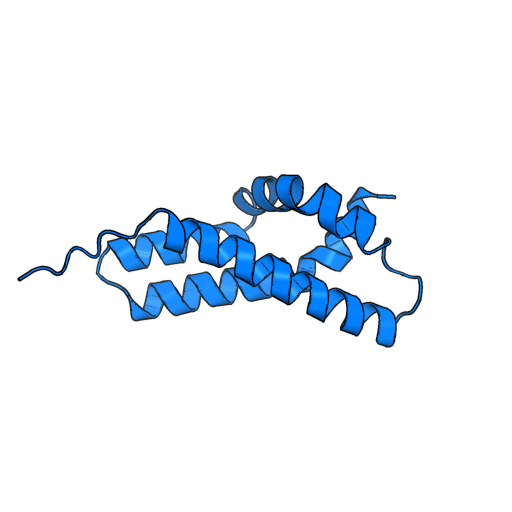.973 14.875 1.00 83.94 70 LEU A O 1
ATOM 556 N N . MET A 1 71 ? -12.081 -0.681 14.101 1.00 81.00 71 MET A N 1
ATOM 557 C CA . MET A 1 71 ? -11.435 -1.255 15.291 1.00 81.00 71 MET A CA 1
ATOM 558 C C . MET A 1 71 ? -11.708 -0.422 16.549 1.00 81.00 71 MET A C 1
ATOM 560 O O . MET A 1 71 ? -11.951 -0.992 17.610 1.00 81.00 71 MET A O 1
ATOM 564 N N . ASN A 1 72 ? -11.711 0.911 16.423 1.00 76.31 72 ASN A N 1
ATOM 565 C CA . ASN A 1 72 ? -12.050 1.830 17.516 1.00 76.31 72 ASN A CA 1
ATOM 566 C C . ASN A 1 72 ? -13.534 1.768 17.915 1.00 76.31 72 ASN A C 1
ATOM 568 O O . ASN A 1 72 ? -13.875 2.052 19.061 1.00 76.31 72 ASN A O 1
ATOM 572 N N . ALA A 1 73 ? -14.416 1.380 16.991 1.00 81.62 73 ALA A N 1
ATOM 573 C CA . ALA A 1 73 ? -15.858 1.261 17.205 1.00 81.62 73 ALA A CA 1
ATOM 574 C C . ALA A 1 73 ? -16.290 -0.136 17.702 1.00 81.62 73 ALA A C 1
ATOM 576 O O . ALA A 1 73 ? -17.384 -0.598 17.376 1.00 81.62 73 ALA A O 1
ATOM 577 N N . ASP A 1 74 ? -15.421 -0.837 18.439 1.00 81.00 74 ASP A N 1
ATOM 578 C CA . ASP A 1 74 ? -15.630 -2.200 18.959 1.00 81.00 74 ASP A CA 1
ATOM 579 C C . ASP A 1 74 ? -15.825 -3.294 17.873 1.00 81.00 74 ASP A C 1
ATOM 581 O O . ASP A 1 74 ? -16.116 -4.451 18.188 1.00 81.00 74 ASP A O 1
ATOM 585 N N . LYS A 1 75 ? -15.604 -2.991 16.583 1.00 83.88 75 LYS A N 1
ATOM 586 C CA . LYS A 1 75 ? -15.702 -3.950 15.462 1.00 83.88 75 LYS A CA 1
ATOM 587 C C . LYS A 1 75 ? -14.331 -4.473 15.028 1.00 83.88 75 LYS A C 1
ATOM 589 O O . LYS A 1 75 ? -13.988 -4.456 13.847 1.00 83.88 75 LYS A O 1
ATOM 594 N N . LEU A 1 76 ? -13.558 -4.994 15.984 1.00 82.25 76 LEU A N 1
ATOM 595 C CA . LEU A 1 76 ? -12.153 -5.382 15.797 1.00 82.25 76 LEU A CA 1
ATOM 596 C C . LEU A 1 76 ? -11.906 -6.284 14.574 1.00 82.25 76 LEU A C 1
ATOM 598 O O . LEU A 1 76 ? -11.065 -5.963 13.743 1.00 82.25 76 LEU A O 1
ATOM 602 N N . LYS A 1 77 ? -12.645 -7.396 14.435 1.00 85.50 77 LYS A N 1
ATOM 603 C CA . LYS A 1 77 ? -12.437 -8.349 13.327 1.00 85.50 77 LYS A CA 1
ATOM 604 C C . LYS A 1 77 ? -12.654 -7.686 11.967 1.00 85.50 77 LYS A C 1
ATOM 606 O O . LYS A 1 77 ? -11.785 -7.770 11.110 1.00 85.50 77 LYS A O 1
ATOM 611 N N . ALA A 1 78 ? -13.792 -7.014 11.789 1.00 86.50 78 ALA A N 1
ATOM 612 C CA . ALA A 1 78 ? -14.112 -6.319 10.545 1.00 86.50 78 ALA A CA 1
ATOM 613 C C . ALA A 1 78 ? -13.084 -5.219 10.245 1.00 86.50 78 ALA A C 1
ATOM 615 O O . ALA A 1 78 ? -12.621 -5.108 9.116 1.00 86.50 78 ALA A O 1
ATOM 616 N N . GLY A 1 79 ? -12.665 -4.475 11.272 1.00 86.56 79 GLY A N 1
ATOM 617 C CA . GLY A 1 79 ? -11.626 -3.464 11.147 1.00 86.56 79 GLY A CA 1
ATOM 618 C C . GLY A 1 79 ? -10.289 -4.028 10.662 1.00 86.56 79 GLY A C 1
ATOM 619 O O . GLY A 1 79 ? -9.711 -3.475 9.733 1.00 86.56 79 GLY A O 1
ATOM 620 N N . ILE A 1 80 ? -9.834 -5.162 11.211 1.00 85.62 80 ILE A N 1
ATOM 621 C CA . ILE A 1 80 ? -8.600 -5.844 10.771 1.00 85.62 80 ILE A CA 1
ATOM 622 C C . ILE A 1 80 ? -8.700 -6.273 9.313 1.00 85.62 80 ILE A C 1
ATOM 624 O O . ILE A 1 80 ? -7.803 -5.955 8.536 1.00 85.62 80 ILE A O 1
ATOM 628 N N . TRP A 1 81 ? -9.789 -6.933 8.922 1.00 88.94 81 TRP A N 1
ATOM 629 C CA . TRP A 1 81 ? -9.981 -7.353 7.533 1.00 88.94 81 TRP A CA 1
ATOM 630 C C . TRP A 1 81 ? -9.983 -6.170 6.565 1.00 88.94 81 TRP A C 1
ATOM 632 O O . TRP A 1 81 ? -9.334 -6.235 5.524 1.00 88.94 81 TRP A O 1
ATOM 642 N N . CYS A 1 82 ? -10.648 -5.072 6.926 1.00 88.69 82 CYS A N 1
ATOM 643 C CA . CYS A 1 82 ? -10.657 -3.859 6.117 1.00 88.69 82 CYS A CA 1
ATOM 644 C C . CYS A 1 82 ? -9.267 -3.210 6.030 1.00 88.69 82 CYS A C 1
ATOM 646 O O . CYS A 1 82 ? -8.812 -2.883 4.935 1.00 88.69 82 CYS A O 1
ATOM 648 N N . SER A 1 83 ? -8.562 -3.077 7.157 1.00 88.19 83 SER A N 1
ATOM 649 C CA . SER A 1 83 ? -7.231 -2.470 7.185 1.00 88.19 83 SER A CA 1
ATOM 650 C C . SER A 1 83 ? -6.205 -3.274 6.393 1.00 88.19 83 SER A C 1
ATOM 652 O O . SER A 1 83 ? -5.471 -2.707 5.585 1.00 88.19 83 SER A O 1
ATOM 654 N N . VAL A 1 84 ? -6.188 -4.596 6.576 1.00 87.94 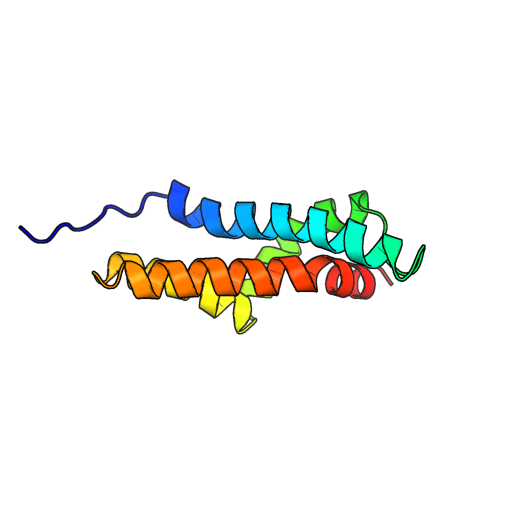84 VAL A N 1
ATOM 655 C CA . VAL A 1 84 ? -5.296 -5.498 5.838 1.00 87.94 84 VAL A CA 1
ATOM 656 C C . VAL A 1 84 ? -5.672 -5.533 4.358 1.00 87.94 84 VAL A C 1
ATOM 658 O O . VAL A 1 84 ? -4.794 -5.406 3.512 1.00 87.94 84 VAL A O 1
ATOM 661 N N . GLY A 1 85 ? -6.962 -5.636 4.027 1.00 89.62 85 GLY A N 1
ATOM 662 C CA . GLY A 1 85 ? -7.429 -5.629 2.640 1.00 89.62 85 GLY A CA 1
ATOM 663 C C . GLY A 1 85 ? -7.062 -4.339 1.905 1.00 89.62 85 GLY A C 1
ATOM 664 O O . GLY A 1 85 ? -6.542 -4.390 0.793 1.00 89.62 85 GLY A O 1
ATOM 665 N N . GLY A 1 86 ? -7.250 -3.184 2.549 1.00 90.69 86 GLY A N 1
ATOM 666 C CA . GLY A 1 86 ? -6.825 -1.892 2.013 1.00 90.69 86 GLY A CA 1
ATOM 667 C C . GLY A 1 86 ? -5.313 -1.817 1.795 1.00 90.69 86 GLY A C 1
ATOM 668 O O . GLY A 1 86 ? -4.878 -1.399 0.725 1.00 90.69 86 GLY A O 1
ATOM 669 N N . ALA A 1 87 ? -4.514 -2.292 2.756 1.00 90.50 87 ALA A N 1
ATOM 670 C CA . ALA A 1 87 ? -3.056 -2.326 2.634 1.00 90.50 87 ALA A CA 1
ATOM 671 C C . ALA A 1 87 ? -2.571 -3.251 1.504 1.00 90.50 87 ALA A C 1
ATOM 673 O O . ALA A 1 87 ? -1.641 -2.895 0.784 1.00 90.50 87 ALA A O 1
ATOM 674 N N . VAL A 1 88 ? -3.217 -4.407 1.310 1.00 91.62 88 VAL A N 1
ATOM 675 C CA . VAL A 1 88 ? -2.913 -5.339 0.210 1.00 91.62 88 VAL A CA 1
ATOM 676 C C . VAL A 1 88 ? -3.221 -4.716 -1.145 1.00 91.62 88 VAL A C 1
ATOM 678 O O . VAL A 1 88 ? -2.385 -4.785 -2.041 1.00 91.62 88 VAL A O 1
ATOM 681 N N . LEU A 1 89 ? -4.383 -4.077 -1.297 1.00 90.50 89 LEU A N 1
ATOM 682 C CA . LEU A 1 89 ? -4.747 -3.408 -2.548 1.00 90.50 89 LEU A CA 1
ATOM 683 C C . LEU A 1 89 ? -3.799 -2.245 -2.858 1.00 90.50 89 LEU A C 1
ATOM 685 O O . LEU A 1 89 ? -3.319 -2.119 -3.982 1.00 90.50 89 LEU A O 1
ATOM 689 N N . LEU A 1 90 ? -3.495 -1.426 -1.850 1.00 89.38 90 LEU A N 1
ATOM 690 C CA . LEU A 1 90 ? -2.619 -0.268 -1.989 1.00 89.38 90 LEU A CA 1
ATOM 691 C C . LEU A 1 90 ? -1.186 -0.696 -2.316 1.00 89.38 90 LEU A C 1
ATOM 693 O O . LEU A 1 90 ? -0.626 -0.221 -3.298 1.00 89.38 90 LEU A O 1
ATOM 697 N N . GLY A 1 91 ? -0.617 -1.634 -1.555 1.00 89.19 91 GLY A N 1
ATOM 698 C CA . GLY A 1 91 ? 0.730 -2.152 -1.798 1.00 89.19 91 GLY A CA 1
ATOM 699 C C . GLY A 1 91 ? 0.837 -2.953 -3.096 1.00 89.19 91 GLY A C 1
ATOM 700 O O . GLY A 1 91 ? 1.816 -2.839 -3.822 1.00 89.19 91 GLY A O 1
ATOM 701 N N . GLY A 1 92 ? -0.185 -3.729 -3.454 1.00 88.44 92 GLY A N 1
ATOM 702 C CA . GLY A 1 92 ? -0.209 -4.463 -4.719 1.00 88.44 92 GLY A CA 1
ATOM 703 C C . GLY A 1 92 ? -0.221 -3.537 -5.935 1.00 88.44 92 GLY A C 1
ATOM 704 O O . GLY A 1 92 ? 0.424 -3.826 -6.936 1.00 88.44 92 GLY A O 1
ATOM 705 N N . PHE A 1 93 ? -0.914 -2.404 -5.843 1.00 86.94 93 PHE A N 1
ATOM 706 C CA . PHE A 1 93 ? -1.065 -1.474 -6.958 1.00 86.94 93 PHE A CA 1
ATOM 707 C C . PHE A 1 93 ? 0.018 -0.383 -7.009 1.00 86.94 93 PHE A C 1
ATOM 709 O O . PHE A 1 93 ? 0.266 0.189 -8.072 1.00 86.94 93 PHE A O 1
ATOM 716 N N . TRP A 1 94 ? 0.688 -0.102 -5.886 1.00 89.19 94 TRP A N 1
ATOM 717 C CA . TRP A 1 94 ? 1.645 1.002 -5.774 1.00 89.19 94 TRP A CA 1
ATOM 718 C C . TRP A 1 94 ? 2.793 0.973 -6.798 1.00 89.19 94 TRP A C 1
ATOM 720 O O . TRP A 1 94 ? 3.026 2.017 -7.404 1.00 89.19 94 TRP A O 1
ATOM 730 N N . PRO A 1 95 ? 3.473 -0.156 -7.089 1.00 86.50 95 PRO A N 1
ATOM 731 C CA . PRO A 1 95 ? 4.563 -0.176 -8.074 1.00 86.50 95 PRO A CA 1
ATOM 732 C C . PRO A 1 95 ? 4.118 0.271 -9.469 1.00 86.50 95 PRO A C 1
ATOM 734 O O . PRO A 1 95 ? 4.819 1.012 -10.160 1.00 86.50 95 PRO A O 1
ATOM 737 N N . VAL A 1 96 ? 2.918 -0.155 -9.869 1.00 86.81 96 VAL A N 1
ATOM 738 C CA . VAL A 1 96 ? 2.316 0.198 -11.156 1.00 86.81 96 VAL A CA 1
ATOM 739 C C . VAL A 1 96 ? 1.965 1.682 -11.167 1.00 86.81 96 VAL A C 1
ATOM 741 O O . VAL A 1 96 ? 2.330 2.397 -12.096 1.00 86.81 96 VAL A O 1
ATOM 744 N N . TRP A 1 97 ? 1.319 2.169 -10.109 1.00 84.00 97 TRP A N 1
ATOM 745 C CA . TRP A 1 97 ? 0.944 3.576 -9.980 1.00 84.00 97 TRP A CA 1
ATOM 746 C C . TRP A 1 97 ? 2.154 4.520 -9.943 1.00 84.00 97 TRP A C 1
ATOM 748 O O . TRP A 1 97 ? 2.181 5.519 -10.659 1.00 84.00 97 TRP A O 1
ATOM 758 N N . ALA A 1 98 ? 3.188 4.181 -9.169 1.00 83.69 98 ALA A N 1
ATOM 759 C CA . ALA A 1 98 ? 4.440 4.931 -9.099 1.00 83.69 98 ALA A CA 1
ATOM 760 C C . ALA A 1 98 ? 5.127 5.022 -10.469 1.00 83.69 98 ALA A C 1
ATOM 762 O O . ALA A 1 98 ? 5.722 6.043 -10.799 1.00 83.69 98 ALA A O 1
ATOM 763 N N . THR A 1 99 ? 4.984 3.988 -11.299 1.00 83.44 99 THR A N 1
ATOM 764 C CA . THR A 1 99 ? 5.504 3.999 -12.670 1.00 83.44 99 THR A CA 1
ATOM 765 C C . THR A 1 99 ? 4.784 5.011 -13.564 1.00 83.44 99 THR A C 1
ATOM 767 O O . THR A 1 99 ? 5.419 5.622 -14.418 1.00 83.44 99 THR A O 1
ATOM 770 N N . PHE A 1 100 ? 3.479 5.229 -13.374 1.00 81.19 100 PHE A N 1
ATOM 771 C CA . PHE A 1 100 ? 2.736 6.256 -14.116 1.00 81.19 100 PHE A CA 1
ATOM 772 C C . PHE A 1 100 ? 3.053 7.681 -13.654 1.00 81.19 100 PHE A C 1
ATOM 774 O O . PHE A 1 100 ? 3.013 8.588 -14.473 1.00 81.19 100 PHE A O 1
ATOM 781 N N . LEU A 1 101 ? 3.364 7.883 -12.370 1.00 75.81 101 LEU A N 1
ATOM 782 C CA . LEU A 1 101 ? 3.705 9.205 -11.828 1.00 75.81 101 LEU A CA 1
ATOM 783 C C . LEU A 1 101 ? 5.095 9.702 -12.255 1.00 75.81 101 LEU A C 1
ATOM 785 O O . LEU A 1 101 ? 5.325 10.906 -12.264 1.00 75.81 101 LEU A O 1
ATOM 789 N N . ASN A 1 102 ? 6.008 8.784 -12.578 1.00 70.00 102 ASN A N 1
ATOM 790 C CA . ASN A 1 102 ? 7.397 9.086 -12.938 1.00 70.00 102 ASN A CA 1
ATOM 791 C C . ASN A 1 102 ? 7.654 9.084 -14.461 1.00 70.00 102 ASN A C 1
ATOM 793 O O . ASN A 1 102 ? 8.811 9.081 -14.881 1.00 70.00 102 ASN A O 1
ATOM 797 N N . ARG A 1 103 ? 6.599 9.038 -15.283 1.00 65.94 103 ARG A N 1
ATOM 798 C CA . ARG A 1 103 ? 6.664 9.194 -16.745 1.00 65.94 103 ARG A CA 1
ATOM 799 C C . ARG A 1 103 ? 6.206 10.583 -17.152 1.00 65.94 103 ARG A C 1
ATOM 801 O O . ARG A 1 103 ? 6.804 11.105 -18.116 1.00 65.94 103 ARG A O 1
#